Protein AF-A0A957AJB3-F1 (afdb_monomer_lite)

Radius of gyration: 17.2 Å; chains: 1; bounding box: 38×24×45 Å

Foldseek 3Di:
DDDDDPQDADPVRHTDDPDDDPVNDDDDDDAACDPVRPVHNDNCPPND

Sequence (48 aa):
MTGRAREIATDSGIEISPVYRASDGSAPEPDPGVFPYTRGIYPTMYRG

Secondary structure (DSSP, 8-state):
-------EE-TT--EE-S---GGGSPSPPPPTTSTT-TT-SSTTTT--

pLDDT: mean 89.14, std 13.16, range [41.56, 98.0]

Structure (mmCIF, N/CA/C/O backbone):
data_AF-A0A957AJB3-F1
#
_entry.id   AF-A0A957AJB3-F1
#
loop_
_atom_site.group_PDB
_atom_site.id
_atom_site.type_symbol
_atom_site.label_atom_id
_atom_site.label_alt_id
_atom_site.label_comp_id
_atom_site.label_asym_id
_atom_site.label_entity_id
_atom_site.label_seq_id
_atom_site.pdbx_PDB_ins_code
_atom_site.Cartn_x
_atom_site.Cartn_y
_atom_site.Cartn_z
_atom_site.occupancy
_atom_site.B_iso_or_equiv
_atom_site.auth_seq_id
_atom_site.auth_comp_id
_atom_site.auth_asym_id
_atom_site.auth_atom_id
_atom_site.pdbx_PDB_model_num
ATOM 1 N N . MET A 1 1 ? -21.491 -8.093 30.455 1.00 41.56 1 MET A N 1
ATOM 2 C CA . MET A 1 1 ? -21.089 -6.675 30.561 1.00 41.56 1 MET A CA 1
ATOM 3 C C . MET A 1 1 ? -20.290 -6.348 29.307 1.00 41.56 1 MET A C 1
ATOM 5 O O . MET A 1 1 ? -19.083 -6.537 29.287 1.00 41.56 1 MET A O 1
ATOM 9 N N . THR A 1 2 ? -20.968 -6.019 28.207 1.00 48.25 2 THR A N 1
ATOM 10 C CA . THR A 1 2 ? -20.295 -5.736 26.930 1.00 48.25 2 THR A CA 1
ATOM 11 C C . THR A 1 2 ? -19.692 -4.342 27.023 1.00 48.25 2 THR A C 1
ATOM 13 O O . THR A 1 2 ? -20.423 -3.356 27.067 1.00 48.25 2 THR A O 1
ATOM 16 N N . GLY A 1 3 ? -18.367 -4.261 27.144 1.00 54.28 3 GLY A N 1
ATOM 17 C CA . GLY A 1 3 ? -17.652 -2.990 27.131 1.00 54.28 3 GLY A CA 1
ATOM 18 C C . GLY A 1 3 ? -17.856 -2.308 25.782 1.00 54.28 3 GLY A C 1
ATOM 19 O O . GLY A 1 3 ? -17.646 -2.923 24.740 1.00 54.28 3 GLY A O 1
ATOM 20 N N . ARG A 1 4 ? -18.297 -1.049 25.799 1.00 61.00 4 ARG A N 1
ATOM 21 C CA . ARG A 1 4 ? -18.396 -0.220 24.597 1.00 61.00 4 ARG A CA 1
ATOM 22 C C . ARG A 1 4 ? -16.976 -0.048 24.052 1.00 61.00 4 ARG A C 1
ATOM 24 O O . ARG A 1 4 ? -16.141 0.555 24.726 1.00 61.00 4 ARG A O 1
ATOM 31 N N . ALA A 1 5 ? -16.686 -0.636 22.892 1.00 68.25 5 ALA A N 1
ATOM 32 C CA . ALA A 1 5 ? -15.415 -0.417 22.217 1.00 68.25 5 ALA A CA 1
ATOM 33 C C . ALA A 1 5 ? -15.262 1.092 21.982 1.00 68.25 5 ALA A C 1
ATOM 35 O O . ALA A 1 5 ? -16.212 1.747 21.551 1.00 68.25 5 ALA A O 1
ATOM 36 N N . ARG A 1 6 ? -14.104 1.659 22.334 1.00 71.75 6 ARG A N 1
ATOM 37 C CA . ARG A 1 6 ? -13.785 3.025 21.913 1.00 71.75 6 ARG A CA 1
ATOM 38 C C . ARG A 1 6 ? -13.681 3.010 20.391 1.00 71.75 6 ARG A C 1
ATOM 40 O O . ARG A 1 6 ? -13.032 2.120 19.850 1.00 71.75 6 ARG A O 1
ATOM 47 N N . GLU A 1 7 ? -14.319 3.967 19.734 1.00 83.19 7 GLU A N 1
ATOM 48 C CA . GLU A 1 7 ? -14.127 4.209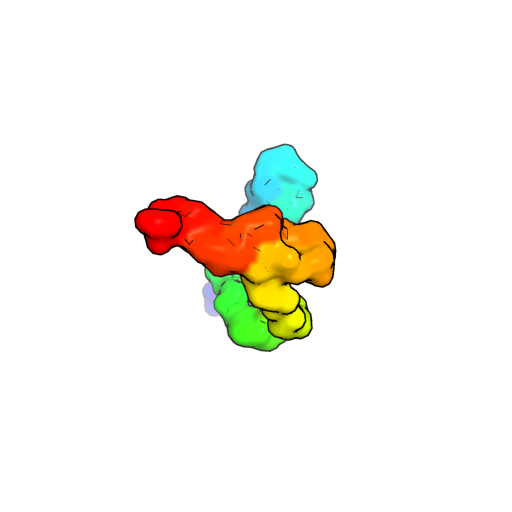 18.306 1.00 83.19 7 GLU A CA 1
ATOM 49 C C . GLU A 1 7 ? -12.669 4.652 18.113 1.00 83.19 7 GLU A C 1
ATOM 51 O O . GLU A 1 7 ? -12.253 5.701 18.606 1.00 83.19 7 GLU A O 1
ATOM 56 N N . ILE A 1 8 ? -11.858 3.779 17.510 1.00 93.88 8 ILE A N 1
ATOM 57 C CA . ILE A 1 8 ? -10.464 4.051 17.154 1.00 93.88 8 ILE A CA 1
ATOM 58 C C . ILE A 1 8 ? -10.475 4.453 15.685 1.00 93.88 8 ILE A C 1
ATOM 60 O O . ILE A 1 8 ? -11.019 3.725 14.860 1.00 93.88 8 ILE A O 1
ATOM 64 N N . ALA A 1 9 ? -9.864 5.586 15.357 1.00 96.31 9 ALA A N 1
ATOM 65 C CA . ALA A 1 9 ? -9.739 6.056 13.986 1.00 96.31 9 ALA A CA 1
ATOM 66 C C . ALA A 1 9 ? -8.294 6.465 13.680 1.00 96.31 9 ALA A C 1
ATOM 68 O O . ALA A 1 9 ? -7.525 6.782 14.590 1.00 96.31 9 ALA A O 1
ATOM 69 N N . THR A 1 10 ? -7.923 6.441 12.400 1.00 96.50 10 THR A N 1
ATOM 70 C CA . THR A 1 10 ? -6.661 7.022 11.920 1.00 96.50 10 THR A CA 1
ATOM 71 C C . THR A 1 10 ? -6.698 8.550 11.999 1.00 96.50 10 THR A C 1
ATOM 73 O O . THR A 1 10 ? -7.768 9.148 12.106 1.00 96.50 10 THR A O 1
ATOM 76 N N . ASP A 1 11 ? -5.548 9.207 11.839 1.00 97.38 11 ASP A N 1
ATOM 77 C CA . ASP A 1 11 ? -5.466 10.678 11.779 1.00 97.38 11 ASP A CA 1
ATOM 78 C C . ASP A 1 11 ? -6.242 11.281 10.593 1.00 97.38 11 ASP A C 1
ATOM 80 O O . ASP A 1 11 ? -6.580 12.462 10.592 1.00 97.38 11 ASP A O 1
ATOM 84 N N . SER A 1 12 ? -6.552 10.470 9.577 1.00 97.44 12 SER A N 1
ATOM 85 C CA . SER A 1 12 ? -7.417 10.849 8.453 1.00 97.44 12 SER A CA 1
ATOM 86 C C . SER A 1 12 ? -8.906 10.584 8.712 1.00 97.44 12 SER A C 1
ATOM 88 O O . SER A 1 12 ? -9.717 10.775 7.811 1.00 97.44 12 SER A O 1
ATOM 90 N N . GLY A 1 13 ? -9.277 10.130 9.914 1.00 95.69 13 GLY A N 1
ATOM 91 C CA . GLY A 1 13 ? -10.662 9.873 10.312 1.00 95.69 13 GLY A CA 1
ATOM 92 C C . GLY A 1 13 ? -11.239 8.540 9.829 1.00 95.69 13 GLY A C 1
ATOM 93 O O . GLY A 1 13 ? -12.455 8.387 9.806 1.00 95.69 13 GLY A O 1
ATOM 94 N N . ILE A 1 14 ? -10.403 7.575 9.430 1.00 94.94 14 ILE A N 1
ATOM 95 C CA . ILE A 1 14 ? -10.874 6.247 9.003 1.00 94.94 14 ILE A CA 1
ATOM 96 C C . ILE A 1 14 ? -11.056 5.371 10.239 1.00 94.94 14 ILE A C 1
ATOM 98 O O . ILE A 1 14 ? -10.087 5.131 10.959 1.00 94.94 14 ILE A O 1
ATOM 102 N N . GLU A 1 15 ? -12.270 4.875 10.467 1.00 95.12 15 GLU A N 1
ATOM 103 C CA . GLU A 1 15 ? -12.565 3.963 11.575 1.00 95.12 15 GLU A CA 1
ATOM 104 C C . GLU A 1 15 ? -11.821 2.628 11.433 1.00 95.12 15 GLU A C 1
ATOM 106 O O . GLU A 1 15 ? -11.792 2.006 10.367 1.00 95.12 15 GLU A O 1
ATOM 111 N N . ILE A 1 16 ? -11.229 2.172 12.536 1.00 93.56 16 ILE A N 1
ATOM 112 C CA . ILE A 1 16 ? -10.486 0.918 12.619 1.00 93.56 16 ILE A CA 1
ATOM 113 C C . ILE A 1 16 ? -11.337 -0.111 13.358 1.00 93.56 16 ILE A C 1
ATOM 115 O O . ILE A 1 16 ? -11.681 0.054 14.531 1.00 93.56 16 ILE A O 1
ATOM 119 N N . SER A 1 17 ? -11.637 -1.215 12.676 1.00 92.31 17 SER A N 1
ATOM 120 C CA . SER A 1 17 ? -12.323 -2.349 13.293 1.00 92.31 17 SER A CA 1
ATOM 121 C C . SER A 1 17 ? -11.388 -3.076 14.269 1.00 92.31 17 SER A C 1
ATOM 123 O O . SER A 1 17 ? -10.202 -3.226 13.975 1.00 92.31 17 SER A O 1
ATOM 125 N N . PRO A 1 18 ? -11.886 -3.596 15.409 1.00 92.12 18 PRO A N 1
ATOM 126 C CA . PRO A 1 18 ? -11.038 -4.288 16.385 1.00 92.12 18 PRO A CA 1
ATOM 127 C C . PRO A 1 18 ? -10.326 -5.528 15.830 1.00 92.12 18 PRO A C 1
ATOM 129 O O . PRO A 1 18 ? -9.262 -5.903 16.317 1.00 92.12 18 PRO A O 1
ATOM 132 N N . VAL A 1 19 ? -10.936 -6.190 14.842 1.00 93.44 19 VAL A N 1
ATOM 133 C CA . VAL A 1 19 ? -10.402 -7.374 14.162 1.00 93.44 19 VAL A CA 1
ATOM 134 C C . VAL A 1 19 ? -10.850 -7.337 12.705 1.00 93.44 19 VAL A C 1
ATOM 136 O O . VAL A 1 19 ? -12.040 -7.170 12.454 1.00 93.44 19 VAL A O 1
ATOM 139 N N . TYR A 1 20 ? -9.915 -7.566 11.780 1.00 92.75 20 TYR A N 1
ATOM 140 C CA . TYR A 1 20 ? -10.196 -7.786 10.360 1.00 92.75 20 TYR A CA 1
ATOM 141 C C . TYR A 1 20 ? -10.146 -9.282 10.039 1.00 92.75 20 TYR A C 1
ATOM 143 O O . TYR A 1 20 ? -9.219 -9.994 10.437 1.00 92.75 20 TYR A O 1
ATOM 151 N N . ARG A 1 21 ? -11.159 -9.774 9.335 1.00 94.56 21 ARG A N 1
ATOM 152 C CA . ARG A 1 21 ? -11.324 -11.158 8.888 1.00 94.56 21 ARG A CA 1
ATOM 153 C C . ARG A 1 21 ? -11.109 -11.252 7.382 1.00 94.56 21 ARG A C 1
ATOM 155 O O . ARG A 1 21 ? -11.151 -10.260 6.667 1.00 94.56 21 ARG A O 1
ATOM 162 N N . ALA A 1 22 ? -10.935 -12.47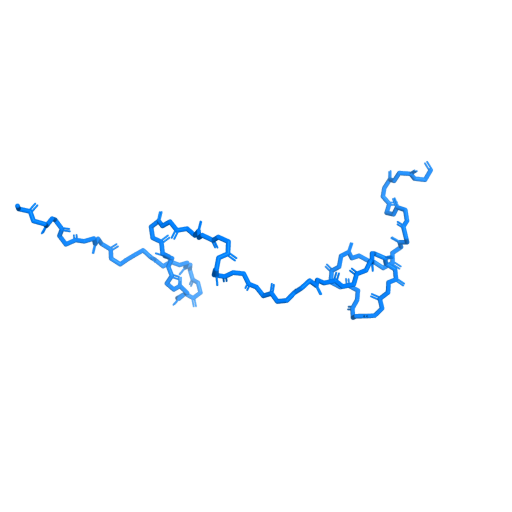6 6.884 1.00 92.00 22 ALA A N 1
ATOM 163 C CA . ALA A 1 22 ? -10.783 -12.724 5.449 1.00 92.00 22 ALA A CA 1
ATOM 164 C C . ALA A 1 22 ? -11.970 -12.201 4.614 1.00 92.00 22 ALA A C 1
ATOM 166 O O . ALA A 1 22 ? -11.779 -11.817 3.467 1.00 92.00 22 ALA A O 1
ATOM 167 N N . SER A 1 23 ? -13.172 -12.152 5.198 1.00 91.81 23 SER A N 1
ATOM 168 C CA . SER A 1 23 ? -14.375 -11.579 4.580 1.00 91.81 23 SER A CA 1
ATOM 169 C C . SER A 1 23 ? -14.315 -10.068 4.365 1.00 91.81 23 SER A C 1
ATOM 171 O O . SER A 1 23 ? -15.106 -9.550 3.586 1.00 91.81 23 SER A O 1
ATOM 173 N N . ASP A 1 24 ? -13.420 -9.370 5.063 1.0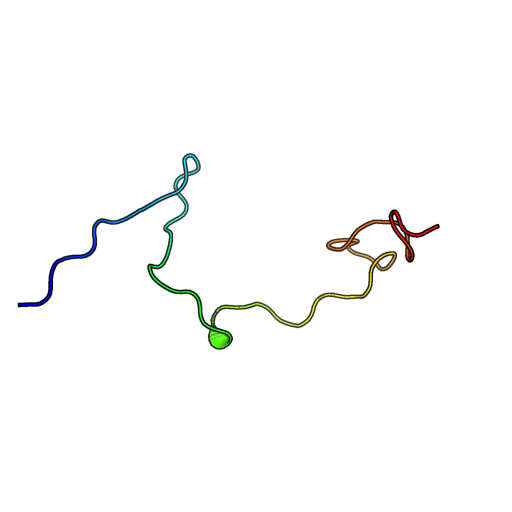0 92.19 24 ASP A N 1
ATOM 174 C CA . ASP A 1 24 ? -13.352 -7.906 5.053 1.00 92.19 24 ASP A CA 1
ATOM 175 C C . ASP A 1 24 ? -12.424 -7.395 3.937 1.00 92.19 24 ASP A C 1
ATOM 177 O O . ASP A 1 24 ? -12.315 -6.191 3.713 1.00 92.19 24 ASP A O 1
ATOM 181 N N . GLY A 1 25 ? -11.725 -8.308 3.253 1.00 87.56 25 GLY A N 1
ATOM 182 C CA . GLY A 1 25 ? -10.821 -7.999 2.153 1.00 87.56 25 GLY A CA 1
ATOM 183 C C . GLY A 1 25 ? -11.534 -7.821 0.811 1.00 87.56 25 GLY A C 1
ATOM 184 O O . GLY A 1 25 ? -12.606 -8.371 0.565 1.00 87.56 25 GLY A O 1
ATOM 185 N N . SER A 1 26 ? -10.884 -7.080 -0.086 1.00 84.38 26 SER A N 1
ATOM 186 C CA . SER A 1 26 ? -11.288 -6.960 -1.490 1.00 84.38 26 SER A CA 1
ATOM 187 C C . SER A 1 26 ? -10.969 -8.220 -2.301 1.00 84.38 26 SER A C 1
ATOM 189 O O . SER A 1 26 ? -10.280 -9.136 -1.846 1.00 84.38 26 SER A O 1
ATOM 191 N N . ALA A 1 27 ? -11.459 -8.236 -3.544 1.00 86.88 27 ALA A N 1
ATOM 192 C CA . ALA A 1 27 ? -11.093 -9.231 -4.543 1.00 86.88 27 ALA A CA 1
ATOM 193 C C . ALA A 1 27 ? -9.560 -9.342 -4.722 1.00 86.88 27 ALA A C 1
ATOM 195 O O . ALA A 1 27 ? -8.835 -8.387 -4.430 1.00 86.88 27 ALA A O 1
ATOM 196 N N . PRO A 1 28 ? -9.056 -10.487 -5.217 1.00 86.88 28 PRO A N 1
ATOM 197 C CA . PRO A 1 28 ? -7.632 -10.669 -5.473 1.00 86.88 28 PRO A CA 1
ATOM 198 C C . PRO A 1 28 ? -7.066 -9.586 -6.402 1.00 86.88 28 PRO A C 1
ATOM 200 O O . PRO A 1 28 ? -7.597 -9.348 -7.485 1.00 86.88 28 PRO A O 1
ATOM 203 N N . GLU A 1 29 ? -5.974 -8.953 -5.977 1.00 91.25 29 GLU A N 1
ATOM 204 C CA . GLU A 1 29 ? -5.234 -7.973 -6.781 1.00 91.25 29 GLU A CA 1
ATOM 205 C C . GLU A 1 29 ? -4.364 -8.661 -7.852 1.00 91.25 29 GLU A C 1
ATOM 207 O O . GLU A 1 29 ? -3.874 -9.770 -7.605 1.00 91.25 29 GLU A O 1
ATOM 212 N N . PRO A 1 30 ? -4.106 -8.006 -9.001 1.00 95.06 30 PRO A N 1
ATOM 213 C CA . PRO A 1 30 ? -3.178 -8.496 -10.022 1.00 95.06 30 PRO A CA 1
ATOM 214 C C . PRO A 1 30 ? -1.735 -8.650 -9.522 1.00 95.06 30 PRO A C 1
ATOM 216 O O . PRO A 1 30 ? -1.339 -8.057 -8.516 1.00 95.06 30 PRO A O 1
ATOM 219 N N . ASP A 1 31 ? -0.926 -9.401 -10.272 1.00 96.62 31 ASP A N 1
ATOM 220 C CA . ASP A 1 31 ? 0.509 -9.580 -10.020 1.00 96.62 31 ASP A CA 1
ATOM 221 C C . ASP A 1 31 ? 1.308 -8.255 -10.109 1.00 96.62 31 ASP A C 1
ATOM 223 O O . ASP A 1 31 ? 0.890 -7.311 -10.788 1.00 96.62 31 ASP A O 1
ATOM 227 N N . PRO A 1 32 ? 2.476 -8.136 -9.440 1.00 97.50 32 PRO A N 1
ATOM 228 C CA . PRO A 1 32 ? 3.350 -6.971 -9.594 1.00 97.50 32 PRO A CA 1
ATOM 229 C C . PRO A 1 32 ? 3.790 -6.789 -11.054 1.00 97.50 32 PRO A C 1
ATOM 231 O O . PRO A 1 32 ? 4.013 -7.753 -11.784 1.00 97.50 32 PRO A O 1
ATOM 234 N N . GLY A 1 33 ? 3.934 -5.538 -11.486 1.00 97.62 33 GLY A N 1
ATOM 235 C CA . GLY A 1 33 ? 4.200 -5.201 -12.887 1.00 97.62 33 GLY A CA 1
ATOM 236 C C . GLY A 1 33 ? 2.971 -5.253 -13.799 1.00 97.62 33 GLY A C 1
ATOM 237 O O . GLY A 1 33 ? 3.110 -5.025 -14.998 1.00 97.62 33 GLY A O 1
ATOM 238 N N . VAL A 1 34 ? 1.774 -5.502 -13.255 1.00 98.00 34 VAL A N 1
ATOM 239 C CA . VAL A 1 34 ? 0.503 -5.459 -13.992 1.00 98.00 34 VAL A CA 1
ATOM 240 C C . VAL A 1 34 ? -0.326 -4.260 -13.531 1.00 98.00 34 VAL A C 1
ATOM 242 O O . VAL A 1 34 ? -0.446 -4.006 -12.333 1.00 98.00 34 VAL A O 1
ATOM 245 N N . PHE A 1 35 ? -0.908 -3.514 -14.476 1.00 96.19 35 PHE A N 1
ATOM 246 C CA . PHE A 1 35 ? -1.839 -2.414 -14.185 1.00 96.19 35 PHE A CA 1
ATOM 247 C C . PHE A 1 35 ? -2.987 -2.906 -1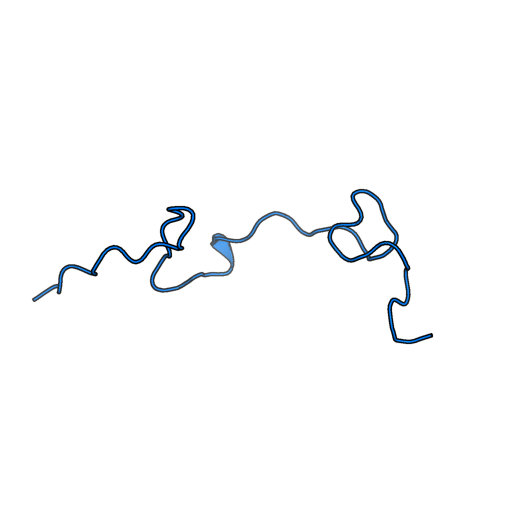3.270 1.00 96.19 35 PHE A C 1
ATOM 249 O O . PHE A 1 35 ? -3.523 -3.982 -13.533 1.00 96.19 35 PHE A O 1
ATOM 256 N N . PRO A 1 36 ? -3.398 -2.167 -12.216 1.00 95.50 36 PRO A N 1
ATOM 257 C CA . PRO A 1 36 ? -3.077 -0.770 -11.902 1.00 95.50 36 PRO A CA 1
ATOM 258 C C . PRO A 1 36 ? -1.804 -0.578 -11.063 1.00 95.50 36 PRO A C 1
ATOM 260 O O . PRO A 1 36 ? -1.581 0.497 -10.513 1.00 95.50 36 PRO A O 1
ATOM 263 N N . TYR A 1 37 ? -0.947 -1.598 -10.988 1.00 95.88 37 TYR A N 1
ATOM 264 C CA . TYR A 1 37 ? 0.348 -1.571 -10.306 1.00 95.88 37 TYR A CA 1
ATOM 265 C C . TYR A 1 37 ? 0.257 -1.384 -8.786 1.00 95.88 37 TYR A C 1
ATOM 267 O O . TYR A 1 37 ? 1.232 -0.963 -8.161 1.00 95.88 37 TYR A O 1
ATOM 275 N N . THR A 1 38 ? -0.869 -1.772 -8.168 1.00 94.69 38 THR A N 1
ATOM 276 C CA . THR A 1 38 ? -1.074 -1.760 -6.705 1.00 94.69 38 THR A CA 1
ATOM 277 C C . THR A 1 38 ? 0.068 -2.460 -5.961 1.00 94.69 38 THR A C 1
ATOM 279 O O . THR A 1 38 ? 0.494 -2.016 -4.898 1.00 94.69 38 THR A O 1
ATOM 282 N N . ARG A 1 39 ? 0.602 -3.550 -6.538 1.00 95.50 39 ARG A N 1
ATOM 283 C CA . ARG A 1 39 ? 1.683 -4.368 -5.957 1.00 95.50 39 ARG A CA 1
ATOM 284 C C . ARG A 1 39 ? 3.097 -3.956 -6.391 1.00 95.50 39 ARG A C 1
ATOM 286 O O . ARG A 1 39 ? 4.054 -4.657 -6.063 1.00 95.50 39 ARG A O 1
ATOM 293 N N . GLY A 1 40 ? 3.238 -2.839 -7.105 1.00 95.94 40 GLY A N 1
ATOM 294 C CA . GLY A 1 40 ? 4.503 -2.329 -7.630 1.00 95.94 40 GLY A CA 1
ATOM 295 C C . GLY A 1 40 ? 4.619 -2.430 -9.153 1.00 95.94 40 GLY A C 1
ATOM 296 O O . GLY A 1 40 ? 3.958 -3.243 -9.797 1.00 95.94 40 GLY A O 1
ATOM 297 N N . ILE A 1 41 ? 5.467 -1.574 -9.730 1.00 97.25 41 ILE A N 1
ATOM 298 C CA . ILE A 1 41 ? 5.601 -1.400 -11.188 1.00 97.25 41 ILE A CA 1
ATOM 299 C C . ILE A 1 41 ? 6.526 -2.424 -11.861 1.00 97.25 41 ILE A C 1
ATOM 301 O O . ILE A 1 41 ? 6.469 -2.578 -13.077 1.00 97.25 41 ILE A O 1
ATOM 305 N N . TYR A 1 42 ? 7.373 -3.124 -11.101 1.00 97.50 42 TYR A N 1
ATOM 306 C CA . TYR A 1 42 ? 8.322 -4.100 -11.641 1.00 97.50 42 TYR A CA 1
ATOM 307 C C . TYR A 1 42 ? 7.942 -5.523 -11.207 1.00 97.50 42 TYR A C 1
ATOM 309 O O . TYR A 1 42 ? 7.702 -5.727 -10.018 1.00 97.50 42 TYR A O 1
ATOM 317 N N . PRO A 1 43 ? 7.964 -6.531 -12.101 1.00 97.00 43 PRO A N 1
ATOM 318 C CA . PRO A 1 43 ? 7.587 -7.9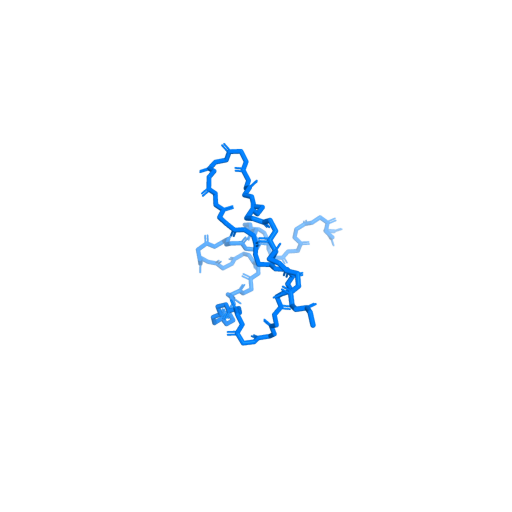05 -11.746 1.00 97.00 43 PRO A CA 1
ATOM 319 C C . PRO A 1 43 ? 8.411 -8.527 -10.607 1.00 97.00 43 PRO A C 1
ATOM 321 O O . PRO A 1 43 ? 7.884 -9.288 -9.800 1.00 97.00 43 PRO A O 1
ATOM 324 N N . THR A 1 44 ? 9.703 -8.199 -10.508 1.00 97.00 44 TH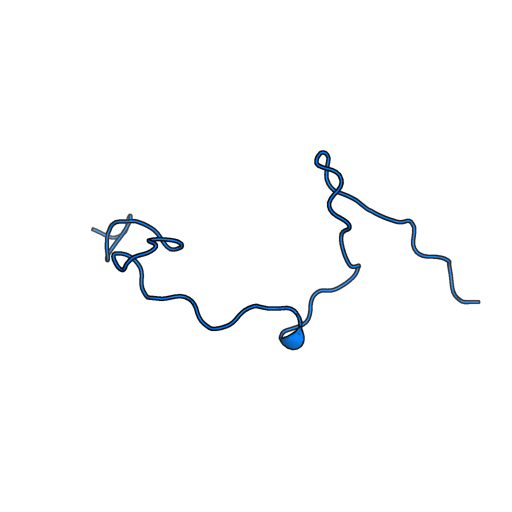R A N 1
ATOM 325 C CA . THR A 1 44 ? 10.622 -8.760 -9.496 1.00 97.00 44 THR A CA 1
ATOM 326 C C . THR A 1 44 ? 10.859 -7.839 -8.297 1.00 97.00 44 THR A C 1
ATOM 328 O O . THR A 1 44 ? 11.428 -8.268 -7.289 1.00 97.00 44 THR A O 1
ATOM 331 N N . MET A 1 45 ? 10.409 -6.582 -8.372 1.00 96.12 45 MET A N 1
ATOM 332 C CA . MET A 1 45 ? 10.662 -5.532 -7.379 1.00 96.12 45 MET A CA 1
ATOM 333 C C . MET A 1 45 ? 12.133 -5.512 -6.922 1.00 96.12 45 MET A C 1
ATOM 335 O O . MET A 1 45 ? 13.032 -5.329 -7.735 1.00 96.12 45 MET A O 1
ATOM 339 N N . TYR A 1 46 ? 12.399 -5.703 -5.630 1.00 96.00 46 TYR A N 1
ATOM 340 C CA . TYR A 1 46 ? 13.741 -5.615 -5.046 1.00 96.00 46 TYR A CA 1
ATOM 341 C C . TYR A 1 46 ? 14.535 -6.931 -5.084 1.00 96.00 46 TYR A C 1
ATOM 343 O O . TYR A 1 46 ? 15.563 -7.034 -4.423 1.00 96.00 46 TYR A O 1
ATOM 351 N N . ARG A 1 47 ? 14.050 -7.958 -5.795 1.00 93.94 47 ARG A N 1
ATOM 352 C CA . ARG A 1 47 ? 14.670 -9.297 -5.856 1.00 93.94 47 ARG A CA 1
ATOM 353 C C . ARG A 1 47 ? 15.412 -9.560 -7.175 1.00 93.94 47 ARG A C 1
ATOM 355 O O . ARG A 1 47 ? 15.481 -10.713 -7.588 1.00 93.94 47 ARG A O 1
ATOM 362 N N . GLY A 1 48 ? 15.838 -8.495 -7.858 1.00 78.25 48 GLY A N 1
ATOM 363 C CA . GLY A 1 48 ? 16.586 -8.575 -9.118 1.00 78.25 48 GLY A CA 1
ATOM 364 C C . GLY A 1 48 ? 17.874 -9.378 -9.010 1.00 78.25 48 GLY A C 1
ATOM 365 O O . GLY A 1 48 ? 18.415 -9.483 -7.886 1.00 78.25 48 GLY A O 1
#

=== Feature glossary ===
Legend for the data blocks above and below:

— What the protein is —

Sequence gives the chain of amino acids in standard one-letter code (A=alanine, C=cysteine, …, Y=tyrosine), read N→C. It is the only feature that is directly encoded by the gene; all structural features are derived from the folded form of this sequence.

The annotation block draws on four external resources. InterPro: which protein families and domains the sequence belongs to. GO: standardized terms for what the protein does, what process it participates in, and where in the cell it acts. CATH: which structural fold it has in the CATH hierarchy. Organism: the species of origin.

— Where its atoms are —

Atomic coordinates in PDBx/mmCIF format — the same representation the Protein Data Bank distributes. Each line of the _atom_site loop places one backbone atom in Cartesian space (units: ångströms, origin: arbitrary).

Six rendered views show the 3D structure from the faces of a cube — i.e. along ±x, ±y, ±z. Rendering representation is drawn randomly per protein from cartoon (secondary-structure ribbons), sticks (backbone bonds), or molecular surface; coloring is either N→C rainbow (blue at the N-terminus through red at the C-terminus) or one color per chain.

— Local backbone conformation —

DSSP 8-state secondary structure assigns each residue one of H (α-helix), G (3₁₀-helix), I (π-helix), E (extended β-strand), B (isolated β-bridge), T (hydrogen-bonded turn), S (bend), or '-' (coil). The assignment is computed from backbone hydrogen-bond geometry via the Kabsch–Sander algorithm.

P-SEA three-state annotation labels each residue as helix, strand, or coil based purely on the geometry of the Cα trace. It serves as a fallback when the full backbone (and thus DSSP) is unavailable.

φ (phi) and ψ (psi) are the two rotatable backbone dihedrals per residue: φ is the C(i-1)–N–Cα–C torsion, ψ is the N–Cα–C–N(i+1) torsion, both in degrees on (−180°, 180°]. α-helical residues cluster near (−60°, −45°); β-strand residues near (−120°, +130°). A Ramachandran plot is simply a scatter of (φ, ψ) for every residue.

— Global shape and packing —

Radius of gyration (Rg) is the root-mean-square distance of Cα atoms from their centroid — a single number for overall size and compactness. A globular domain of N residues has Rg ≈ 2.2·N^0.38 Å; an extended or disordered chain has a much larger Rg. The Cα contact count is the number of residue pairs whose Cα atoms are within 8 Å and are more than four positions apart in sequence — a standard proxy for tertiary packing density. The bounding box is the smallest axis-aligned box enclosing all Cα atoms.

Accessible surface area quantifies burial. A residue with SASA near zero is packed into the hydrophobic core; one with SASA >100 Å² sits on the surface. Computed here via the Shrake–Rupley numerical algorithm with a 1.4 Å probe.

The contact map is a binary N×N matrix image: pixel (i, j) is dark where Cα_i and Cα_j are within 8 Å and |i−j|>4. Because the |i−j|>4 filter removes local helical contacts, off-diagonal stripes parallel to the main diagonal indicate parallel β-sheets; stripes perpendicular to it indicate antiparallel β-sheets. The Ramachandran plot scatters every residue's (φ, ψ) pair against the sterically allowed regions. The PAE heatmap renders the predicted-aligned-error matrix.

— Structural neighborhood —

A 3Di character summarizes, for each residue, the relative orientation of the Cα frame of its nearest spatial neighbor. Because it encodes fold topology rather than chemistry, 3Di alignments detect remote structural similarity that sequence alignment misses.

Structural nearest neighbors (via Foldseek easy-search vs the PDB). Reported per hit: target PDB id, E-value, and alignment TM-score. A TM-score above ~0.5 is the conventional threshold for 'same fold'.

— Confidence and disorder —

For AlphaFold models, the B-factor field carries pLDDT — the model's own estimate of local accuracy on a 0–100 scale. Regions with pLDDT<50 should be treated as essentially unmodeled; they often correspond to intrinsically disordered segments.

B-factor (Debye–Waller factor) reflects atomic displacement in the crystal lattice. It is an experimental observable (units Å²), not a prediction; low values mean the atom is pinned down, high values mean it moves or is heterogeneous across the crystal.

Predicted Aligned Error (PAE) is an AlphaFold confidence matrix: entry (i, j) is the expected error in the position of residue j, in ångströms, when the prediction is superimposed on the true structure at residue i. Low PAE within a block of residues means that block is internally rigid and well-predicted; high PAE between two blocks means their relative placement is uncertain even if each block individually is confident.